Protein AF-A0A6A9SEQ9-F1 (afdb_monomer_lite)

Secondary structure (DSSP, 8-state):
--PPPSS-HHHHHHHHHHHHHT-HHHHHHS-HHHHHHHHHHHHHHHHHHHHHT--TT--SHHHHHHTTS-S--HHHHHHHHHHHHHHHHHHHHHHHHHHHHHHHHHHHHHHHHHHHHHHHHHHHHHHHHT---PPPP-

Structure (mmCIF, N/CA/C/O backbone):
data_AF-A0A6A9SEQ9-F1
#
_entry.id   AF-A0A6A9SEQ9-F1
#
loop_
_atom_site.group_PDB
_atom_site.id
_atom_site.type_symbol
_atom_site.label_atom_id
_atom_site.label_alt_id
_atom_site.label_comp_id
_atom_site.label_asym_id
_atom_site.label_entity_id
_atom_site.label_seq_id
_atom_site.pdbx_PDB_ins_code
_atom_site.Cartn_x
_atom_site.Cartn_y
_atom_site.Cartn_z
_atom_site.occupancy
_atom_site.B_iso_or_equiv
_atom_site.auth_seq_id
_atom_site.auth_comp_id
_atom_site.auth_asym_id
_atom_site.auth_atom_id
_atom_site.pdbx_PDB_model_num
ATOM 1 N N . MET A 1 1 ? -11.733 -11.162 30.845 1.00 41.44 1 MET A N 1
ATOM 2 C CA . MET A 1 1 ? -11.462 -10.232 29.732 1.00 41.44 1 MET A CA 1
ATOM 3 C C . MET A 1 1 ? -10.791 -11.056 28.651 1.00 41.44 1 MET A C 1
ATOM 5 O O . MET A 1 1 ? -9.755 -11.639 28.935 1.00 41.44 1 MET A O 1
ATOM 9 N N . THR A 1 2 ? -11.424 -11.237 27.495 1.00 47.84 2 THR A N 1
ATOM 10 C CA . THR A 1 2 ? -10.801 -11.907 26.345 1.00 47.84 2 THR A CA 1
ATOM 11 C C . THR A 1 2 ? -9.738 -10.974 25.784 1.00 47.84 2 THR A C 1
ATOM 13 O O . THR A 1 2 ? -10.066 -9.882 25.326 1.00 47.84 2 THR A O 1
ATOM 16 N N . GLN A 1 3 ? -8.473 -11.368 25.900 1.00 52.28 3 GLN A N 1
ATOM 17 C CA . GLN A 1 3 ? -7.363 -10.698 25.233 1.00 52.28 3 GLN A CA 1
ATOM 18 C C . GLN A 1 3 ? -7.618 -10.801 23.725 1.00 52.28 3 GLN A C 1
ATOM 20 O O . GLN A 1 3 ? -7.804 -11.902 23.216 1.00 52.28 3 GLN A O 1
ATOM 25 N N . THR A 1 4 ? -7.762 -9.659 23.054 1.00 64.38 4 THR A N 1
ATOM 26 C CA . THR A 1 4 ? -7.965 -9.614 21.601 1.00 64.38 4 THR A CA 1
ATOM 27 C C . THR A 1 4 ? -6.591 -9.497 20.961 1.00 64.38 4 THR A C 1
ATOM 29 O O . THR A 1 4 ? -5.824 -8.615 21.349 1.00 64.38 4 THR A O 1
ATOM 32 N N . ASP A 1 5 ? -6.269 -10.380 20.020 1.00 79.88 5 ASP A N 1
ATOM 33 C CA . ASP A 1 5 ? -5.009 -10.295 19.286 1.00 79.88 5 ASP A CA 1
ATOM 34 C C . ASP A 1 5 ? -4.987 -9.024 18.420 1.00 79.88 5 ASP A C 1
ATOM 36 O O . ASP A 1 5 ? -5.986 -8.637 17.805 1.00 79.88 5 ASP A O 1
ATOM 40 N N . LEU A 1 6 ? -3.848 -8.324 18.435 1.00 85.12 6 LEU A N 1
ATOM 41 C CA . LEU A 1 6 ? -3.608 -7.126 17.634 1.00 85.12 6 LEU A CA 1
ATOM 42 C C . LEU A 1 6 ? -2.534 -7.426 16.574 1.00 85.12 6 LEU A C 1
ATOM 44 O O . LEU A 1 6 ? -1.456 -7.891 16.944 1.00 85.12 6 LEU A O 1
ATOM 48 N N . PRO A 1 7 ? -2.753 -7.066 15.297 1.00 90.38 7 PRO A N 1
ATOM 49 C CA . PRO A 1 7 ? -3.972 -6.465 14.776 1.00 90.38 7 PRO A CA 1
ATOM 50 C C . PRO A 1 7 ? -5.120 -7.498 14.677 1.00 90.38 7 PRO A C 1
ATOM 52 O O . PRO A 1 7 ? -4.859 -8.688 14.581 1.00 90.38 7 PRO A O 1
ATOM 55 N N . PRO A 1 8 ? -6.384 -7.050 14.651 1.00 92.12 8 PRO A N 1
ATOM 56 C CA . PRO A 1 8 ? -7.532 -7.921 14.398 1.00 92.12 8 PRO A CA 1
ATOM 57 C C . PRO A 1 8 ? -7.402 -8.666 13.061 1.00 92.12 8 PRO A C 1
ATOM 59 O O . PRO A 1 8 ? -6.943 -8.066 12.083 1.00 92.12 8 PRO A O 1
ATOM 62 N N . ASP A 1 9 ? -7.927 -9.893 12.960 1.00 92.31 9 ASP A N 1
ATOM 63 C CA . ASP A 1 9 ? -7.867 -10.742 11.753 1.00 92.31 9 ASP A CA 1
ATOM 64 C C . ASP A 1 9 ? -8.250 -10.007 10.461 1.00 92.31 9 ASP A C 1
ATOM 66 O O . ASP A 1 9 ? -7.709 -10.250 9.383 1.00 92.31 9 ASP A O 1
ATOM 70 N N . ARG A 1 10 ? -9.230 -9.098 10.538 1.00 92.88 10 ARG A N 1
ATOM 71 C CA . ARG A 1 10 ? -9.685 -8.318 9.380 1.00 92.88 10 ARG A CA 1
ATOM 72 C C . ARG A 1 10 ? -8.591 -7.391 8.846 1.00 92.88 10 ARG A C 1
ATOM 74 O O . ARG A 1 10 ? -8.501 -7.190 7.636 1.00 92.88 10 ARG A O 1
ATOM 81 N N . VAL A 1 11 ? -7.798 -6.803 9.737 1.00 96.00 11 VAL A N 1
ATOM 82 C CA . VAL A 1 11 ? -6.665 -5.941 9.387 1.00 96.00 11 VAL A CA 1
ATOM 83 C C . VAL A 1 11 ? -5.504 -6.788 8.886 1.00 96.00 11 VAL A C 1
ATOM 85 O O . VAL A 1 11 ? -4.907 -6.427 7.877 1.00 96.00 11 VAL A O 1
ATOM 88 N N . GLU A 1 12 ? -5.237 -7.927 9.525 1.00 96.44 12 GLU A N 1
ATOM 89 C CA . GLU A 1 12 ? -4.189 -8.857 9.094 1.00 96.44 12 GLU A CA 1
ATOM 90 C C . GLU A 1 12 ? -4.436 -9.371 7.670 1.00 96.44 12 GLU A C 1
ATOM 92 O O . GLU A 1 12 ? -3.603 -9.167 6.790 1.00 96.44 12 GLU A O 1
ATOM 97 N N . LYS A 1 13 ? -5.648 -9.855 7.375 1.00 96.81 13 LYS A N 1
ATOM 98 C CA . LYS A 1 13 ? -6.051 -10.245 6.010 1.00 96.81 13 LYS A CA 1
ATOM 99 C C . LYS A 1 13 ? -5.908 -9.109 5.002 1.00 96.81 13 LYS A C 1
ATOM 101 O O . LYS A 1 13 ? -5.597 -9.328 3.834 1.00 96.81 13 LYS A O 1
ATOM 106 N N . LYS A 1 14 ? -6.157 -7.866 5.430 1.00 97.38 14 LYS A N 1
ATOM 107 C CA . LYS A 1 14 ? -5.977 -6.699 4.560 1.00 97.38 14 LYS A CA 1
ATOM 108 C C . LYS A 1 14 ? -4.496 -6.438 4.282 1.00 97.38 14 LYS A C 1
ATOM 110 O O . LYS A 1 14 ? -4.172 -6.026 3.171 1.00 97.38 14 LYS A O 1
ATOM 115 N N . PHE A 1 15 ? -3.617 -6.689 5.251 1.00 98.12 15 PHE A N 1
ATOM 116 C CA . PHE A 1 15 ? -2.170 -6.597 5.070 1.00 98.12 15 PHE A CA 1
ATOM 117 C C . PHE A 1 15 ? -1.657 -7.658 4.103 1.00 98.12 15 PHE A C 1
ATOM 119 O O . PHE A 1 15 ? -0.949 -7.289 3.171 1.00 98.12 15 PHE A O 1
ATOM 126 N N . GLU A 1 16 ? -2.069 -8.916 4.262 1.00 98.06 16 GLU A N 1
ATOM 127 C CA . GLU A 1 16 ? -1.720 -10.008 3.341 1.00 98.06 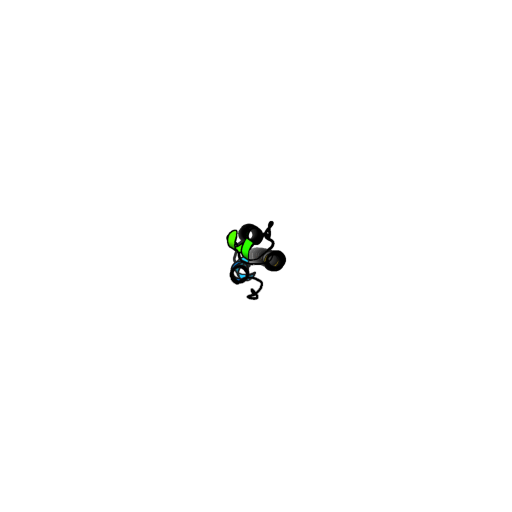16 GLU A CA 1
ATOM 128 C C . GLU A 1 16 ? -2.156 -9.676 1.907 1.00 98.06 16 GLU A C 1
ATOM 130 O O . GLU A 1 16 ? -1.363 -9.726 0.967 1.00 98.06 16 GLU A O 1
ATOM 135 N N . MET A 1 17 ? -3.401 -9.213 1.748 1.00 98.19 17 MET A N 1
ATOM 136 C CA . MET A 1 17 ? -3.934 -8.795 0.451 1.00 98.19 17 MET A CA 1
ATOM 137 C C . MET A 1 17 ? -3.115 -7.648 -0.163 1.00 98.19 17 MET A C 1
ATOM 139 O O . MET A 1 17 ? -2.895 -7.626 -1.375 1.00 98.19 17 MET A O 1
ATOM 143 N N . TRP A 1 18 ? -2.660 -6.681 0.643 1.00 98.38 18 TRP A N 1
ATOM 144 C CA . TRP A 1 18 ? -1.791 -5.603 0.167 1.00 98.38 18 TRP A CA 1
ATOM 145 C C . TRP A 1 18 ? -0.403 -6.098 -0.233 1.00 98.38 18 TRP A C 1
ATOM 147 O O . TRP A 1 18 ? 0.124 -5.628 -1.239 1.00 98.38 18 TRP A O 1
ATOM 157 N N . GLU A 1 19 ? 0.186 -7.023 0.522 1.00 98.19 19 GLU A N 1
ATOM 158 C CA . GLU A 1 19 ? 1.488 -7.612 0.196 1.00 98.19 19 GLU A CA 1
ATOM 159 C C . GLU A 1 19 ? 1.459 -8.376 -1.119 1.00 98.19 19 GLU A C 1
ATOM 161 O O . GLU A 1 19 ? 2.373 -8.219 -1.927 1.00 98.19 19 GLU A O 1
ATOM 166 N N . GLU A 1 20 ? 0.405 -9.155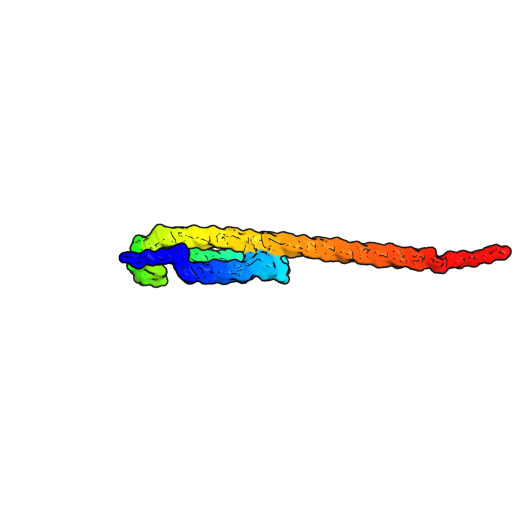 -1.350 1.00 97.88 20 GLU A N 1
ATOM 167 C CA . GLU A 1 20 ? 0.211 -9.888 -2.595 1.00 97.88 20 GLU A CA 1
ATOM 168 C C . GLU A 1 20 ? -0.058 -8.921 -3.756 1.00 97.88 20 GLU A C 1
ATOM 170 O O . GLU A 1 20 ? 0.691 -8.878 -4.735 1.00 97.88 20 GLU A O 1
ATOM 175 N N . THR A 1 21 ? -1.092 -8.083 -3.633 1.00 97.31 21 THR A N 1
ATOM 176 C CA . THR A 1 21 ? -1.560 -7.208 -4.724 1.00 97.31 21 THR A CA 1
ATOM 177 C C . THR A 1 21 ? -0.508 -6.175 -5.121 1.00 97.31 21 THR A C 1
ATOM 179 O O . THR A 1 21 ? -0.279 -5.941 -6.307 1.00 97.31 21 THR A O 1
ATOM 182 N N . TYR A 1 22 ? 0.149 -5.562 -4.134 1.00 98.19 22 TYR A N 1
ATOM 183 C CA . TYR A 1 22 ? 1.129 -4.492 -4.327 1.00 98.19 22 TYR A CA 1
ATOM 184 C C . TYR A 1 22 ? 2.567 -4.987 -4.113 1.00 98.19 22 TYR A C 1
ATOM 186 O O . TYR A 1 22 ? 3.450 -4.239 -3.672 1.00 98.19 22 TYR A O 1
ATOM 194 N N . SER A 1 23 ? 2.815 -6.259 -4.430 1.00 97.94 23 SER A N 1
ATOM 195 C CA . SER A 1 23 ? 4.166 -6.805 -4.514 1.00 97.94 23 SER A CA 1
ATOM 196 C C . SER A 1 23 ? 4.961 -6.113 -5.626 1.00 97.94 23 SER A C 1
ATOM 198 O O . SER A 1 23 ? 4.411 -5.617 -6.613 1.00 97.94 23 SER A O 1
ATOM 200 N N . VAL A 1 24 ? 6.288 -6.066 -5.478 1.00 97.12 24 VAL A N 1
ATOM 201 C CA . VAL A 1 24 ? 7.159 -5.451 -6.495 1.00 97.12 24 VAL A CA 1
ATOM 202 C C . VAL A 1 24 ? 7.006 -6.144 -7.846 1.00 97.12 24 VAL A C 1
ATOM 204 O O . VAL A 1 24 ? 7.034 -5.460 -8.866 1.00 97.12 24 VAL A O 1
ATOM 207 N N . ASP A 1 25 ? 6.851 -7.468 -7.857 1.00 95.75 25 ASP A N 1
ATOM 208 C CA . ASP A 1 25 ? 6.732 -8.240 -9.092 1.00 95.75 25 ASP A CA 1
ATOM 209 C C . ASP A 1 25 ? 5.417 -7.936 -9.813 1.00 95.75 25 ASP A C 1
ATOM 211 O O . ASP A 1 25 ? 5.466 -7.515 -10.968 1.00 95.75 25 ASP A O 1
ATOM 215 N N . ASN A 1 26 ? 4.277 -7.975 -9.114 1.00 96.62 26 ASN A N 1
ATOM 216 C CA . ASN A 1 26 ? 2.977 -7.640 -9.709 1.00 96.62 26 ASN A CA 1
ATOM 217 C C . ASN A 1 26 ? 2.936 -6.191 -10.216 1.00 96.62 26 ASN A C 1
ATOM 219 O O . ASN A 1 26 ? 2.449 -5.909 -11.311 1.00 96.62 26 ASN A O 1
ATOM 223 N N . LEU A 1 27 ? 3.498 -5.251 -9.450 1.00 97.19 27 LEU A N 1
ATOM 224 C CA . LEU A 1 27 ? 3.577 -3.851 -9.867 1.00 97.19 27 LEU A CA 1
ATOM 225 C C . LEU A 1 27 ? 4.510 -3.657 -11.071 1.00 97.19 27 LEU A C 1
ATOM 227 O O . LEU A 1 27 ? 4.234 -2.824 -11.934 1.00 97.19 27 LEU A O 1
ATOM 231 N N . ALA A 1 28 ? 5.616 -4.401 -11.160 1.00 92.62 28 ALA A N 1
ATOM 232 C CA . ALA A 1 28 ? 6.576 -4.270 -12.255 1.00 92.62 28 ALA A CA 1
ATOM 233 C C . ALA A 1 28 ? 6.032 -4.772 -13.603 1.00 92.62 28 ALA A C 1
ATOM 235 O O . ALA A 1 28 ? 6.529 -4.356 -14.650 1.00 92.62 28 ALA A O 1
ATOM 236 N N . GLU A 1 29 ? 4.991 -5.601 -13.617 1.00 93.56 29 GLU A N 1
ATOM 237 C CA . GLU A 1 29 ? 4.312 -5.991 -14.858 1.00 93.56 29 GLU A CA 1
ATOM 238 C C . GLU A 1 29 ? 3.550 -4.814 -15.497 1.00 93.56 29 GLU A C 1
ATOM 240 O O . GLU A 1 29 ? 3.401 -4.732 -16.722 1.00 93.56 29 GLU A O 1
ATOM 245 N N . MET A 1 30 ? 3.151 -3.829 -14.688 1.00 94.06 30 MET A N 1
ATOM 246 C CA . MET A 1 30 ? 2.356 -2.676 -15.109 1.00 94.06 30 MET A CA 1
ATOM 247 C C . MET A 1 30 ? 3.197 -1.568 -15.770 1.00 94.06 30 MET A C 1
ATOM 249 O O . MET A 1 30 ? 4.428 -1.517 -15.687 1.00 94.06 30 MET A O 1
ATOM 253 N N . THR A 1 31 ? 2.556 -0.647 -16.493 1.00 93.56 31 THR A N 1
ATOM 254 C CA . THR A 1 31 ? 3.204 0.600 -16.946 1.00 93.56 31 THR A CA 1
ATOM 255 C C . THR A 1 31 ? 3.430 1.545 -15.761 1.00 93.56 31 THR A C 1
ATOM 257 O O . THR A 1 31 ? 2.771 1.414 -14.736 1.00 93.56 31 THR A O 1
ATOM 260 N N . VAL A 1 32 ? 4.340 2.519 -15.887 1.00 93.44 32 VAL A N 1
ATOM 261 C CA . VAL A 1 32 ? 4.608 3.490 -14.804 1.00 93.44 32 VAL A CA 1
ATOM 262 C C . VAL A 1 32 ? 3.334 4.241 -14.395 1.00 93.44 32 VAL A C 1
ATOM 264 O O . VAL A 1 32 ? 3.038 4.313 -13.207 1.00 93.44 32 VAL A O 1
ATOM 267 N N . ASP A 1 33 ? 2.542 4.695 -15.366 1.00 94.00 33 ASP A N 1
ATOM 268 C CA . ASP A 1 33 ? 1.284 5.417 -15.128 1.00 94.00 33 ASP A CA 1
ATOM 269 C C . ASP A 1 33 ? 0.241 4.542 -14.398 1.00 94.00 33 ASP A C 1
ATOM 271 O O . ASP A 1 33 ? -0.493 5.009 -13.522 1.00 94.00 33 ASP A O 1
ATOM 275 N N . ASN A 1 34 ? 0.205 3.239 -14.705 1.00 96.62 34 ASN A N 1
ATOM 276 C CA . ASN A 1 34 ? -0.654 2.289 -13.998 1.00 96.62 34 ASN A CA 1
ATOM 277 C C . ASN A 1 34 ? -0.165 2.049 -12.563 1.00 96.62 34 ASN A C 1
ATOM 279 O O . ASN A 1 34 ? -0.991 1.947 -11.659 1.00 96.62 34 ASN A O 1
ATOM 283 N N . ILE A 1 35 ? 1.155 2.017 -12.330 1.00 97.06 35 ILE A N 1
ATOM 284 C CA . ILE A 1 35 ? 1.727 1.924 -10.977 1.00 97.06 35 ILE A CA 1
ATOM 285 C C . ILE A 1 35 ? 1.345 3.163 -10.153 1.00 97.06 35 ILE A C 1
ATOM 287 O O . ILE A 1 35 ? 0.974 3.028 -8.992 1.00 97.06 35 ILE A O 1
ATOM 291 N N . GLU A 1 36 ? 1.395 4.362 -10.739 1.00 96.38 36 GLU A N 1
ATOM 292 C CA . GLU A 1 36 ? 0.957 5.605 -10.080 1.00 96.38 36 GLU A CA 1
ATOM 293 C C . GLU A 1 36 ? -0.535 5.585 -9.739 1.00 96.38 36 GLU A C 1
ATOM 295 O O . GLU A 1 36 ? -0.937 5.945 -8.631 1.00 96.38 36 GLU A O 1
ATOM 300 N N . SER A 1 37 ? -1.363 5.103 -10.664 1.00 97.69 37 SER A N 1
ATOM 301 C CA . SER A 1 37 ? -2.800 4.953 -10.429 1.00 97.69 37 SER A CA 1
ATOM 302 C C . SER A 1 37 ? -3.092 3.947 -9.308 1.00 97.69 37 SER A C 1
ATOM 304 O O . SER A 1 37 ? -3.914 4.220 -8.430 1.00 97.69 37 SER A O 1
ATOM 306 N N . ALA A 1 38 ? -2.389 2.811 -9.296 1.00 97.81 38 ALA A N 1
ATOM 307 C CA . ALA A 1 38 ? -2.495 1.800 -8.247 1.00 97.81 38 ALA A CA 1
ATOM 308 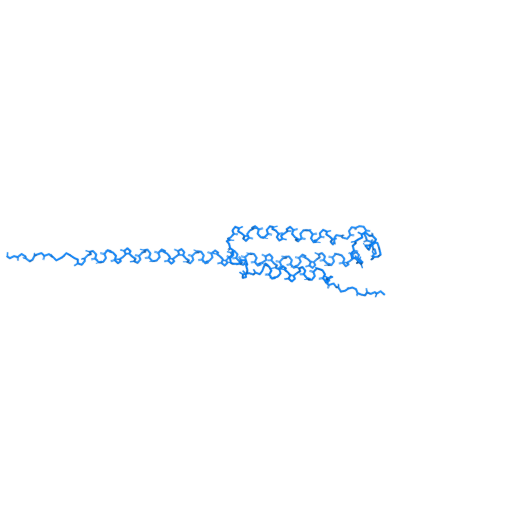C C . ALA A 1 38 ? -2.020 2.329 -6.881 1.00 97.81 38 ALA A C 1
ATOM 310 O O . ALA A 1 38 ? -2.645 2.042 -5.862 1.00 97.81 38 ALA A O 1
ATOM 311 N N . GLU A 1 39 ? -0.975 3.159 -6.852 1.00 98.12 39 GLU A N 1
ATOM 312 C CA . GLU A 1 39 ? -0.484 3.809 -5.631 1.00 98.12 39 GLU A CA 1
ATOM 313 C C . GLU A 1 39 ? -1.548 4.733 -5.026 1.00 98.12 39 GLU A C 1
ATOM 315 O O . GLU A 1 39 ? -1.816 4.687 -3.825 1.00 98.12 39 GLU A O 1
ATOM 320 N N . LEU A 1 40 ? -2.235 5.525 -5.853 1.00 98.00 40 LEU A N 1
ATOM 321 C CA . LEU A 1 40 ? -3.335 6.377 -5.391 1.00 98.00 40 LEU A CA 1
ATOM 322 C C . LEU A 1 40 ? -4.517 5.562 -4.851 1.00 98.00 40 LEU A C 1
ATOM 324 O O . LEU A 1 40 ? -5.126 5.944 -3.845 1.00 98.00 40 LEU A O 1
ATOM 328 N N . GLN A 1 41 ? -4.853 4.442 -5.495 1.00 98.00 41 GLN A N 1
ATOM 329 C CA . GLN A 1 41 ? -5.884 3.526 -4.997 1.00 98.00 41 GLN A CA 1
ATOM 330 C C . GLN A 1 41 ? -5.490 2.958 -3.633 1.00 98.00 41 GLN A C 1
ATOM 332 O O . GLN A 1 41 ? -6.267 3.065 -2.682 1.00 98.00 41 GLN A O 1
ATOM 337 N N . PHE A 1 42 ? -4.258 2.470 -3.509 1.00 98.50 42 PHE A N 1
ATOM 338 C CA . PHE A 1 42 ? -3.710 1.960 -2.261 1.00 98.50 42 PHE A CA 1
ATOM 339 C C . PHE A 1 42 ? -3.773 2.997 -1.129 1.00 98.50 42 PHE A C 1
ATOM 341 O O . PHE A 1 42 ? -4.304 2.720 -0.052 1.00 98.50 42 PHE A O 1
ATOM 348 N N . LEU A 1 43 ? -3.327 4.233 -1.374 1.00 98.31 43 LEU A N 1
ATOM 349 C CA . LEU A 1 43 ? -3.376 5.309 -0.377 1.00 98.31 43 LEU A CA 1
ATOM 350 C C . LEU A 1 43 ? -4.810 5.627 0.077 1.00 98.31 43 LEU A C 1
ATOM 352 O O . LEU A 1 43 ? -5.049 5.939 1.251 1.00 98.31 43 LEU A O 1
ATOM 356 N N . ASN A 1 44 ? -5.785 5.523 -0.829 1.00 98.25 44 ASN A N 1
ATOM 357 C CA . ASN A 1 44 ? -7.196 5.666 -0.481 1.00 98.25 44 ASN A CA 1
ATOM 358 C C . ASN A 1 44 ? -7.696 4.502 0.384 1.00 98.25 44 ASN A C 1
ATOM 360 O O . ASN A 1 44 ? -8.439 4.745 1.340 1.00 98.25 44 ASN A O 1
ATOM 364 N N . GLU A 1 45 ? -7.277 3.266 0.107 1.00 98.00 45 GLU A N 1
ATOM 365 C CA . GLU A 1 45 ? -7.588 2.111 0.956 1.00 98.00 45 GLU A CA 1
ATOM 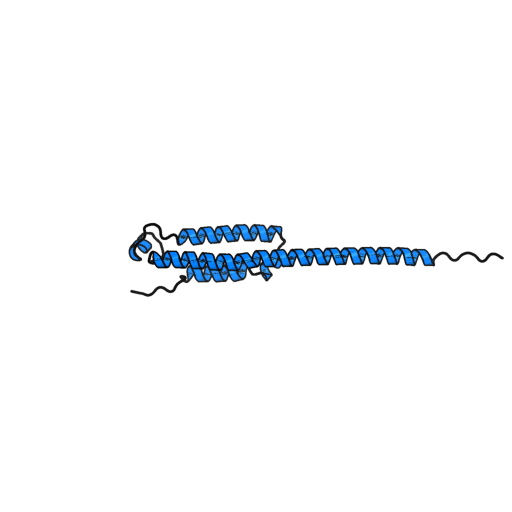366 C C . GLU A 1 45 ? -7.009 2.263 2.362 1.00 98.00 45 GLU A C 1
ATOM 368 O O . GLU A 1 45 ? -7.736 2.091 3.342 1.00 98.00 45 GLU A O 1
ATOM 373 N N . VAL A 1 46 ? -5.741 2.671 2.474 1.00 98.25 46 VAL A N 1
ATOM 374 C CA . VAL A 1 46 ? -5.089 2.957 3.760 1.00 98.25 46 VAL A CA 1
ATOM 375 C C . VAL A 1 46 ? -5.877 4.016 4.530 1.00 98.25 46 VAL A C 1
ATOM 377 O O . VAL A 1 46 ? -6.171 3.847 5.717 1.00 98.25 46 VAL A O 1
ATOM 380 N N . ARG A 1 47 ? -6.276 5.110 3.867 1.00 97.94 47 ARG A N 1
ATOM 381 C CA . ARG A 1 47 ? -7.060 6.183 4.498 1.00 97.94 47 ARG A CA 1
ATOM 382 C C . ARG A 1 47 ? -8.419 5.685 4.992 1.00 97.94 47 ARG A C 1
ATOM 384 O O . ARG A 1 47 ? -8.825 6.051 6.101 1.00 97.94 47 ARG A O 1
ATOM 391 N N . ARG A 1 48 ? -9.117 4.869 4.195 1.00 97.38 48 ARG A N 1
ATOM 392 C CA . ARG A 1 48 ? -10.397 4.256 4.581 1.00 97.38 48 ARG A CA 1
ATOM 393 C C . ARG A 1 48 ? -10.216 3.357 5.799 1.00 97.38 48 ARG A C 1
ATOM 395 O O . ARG A 1 48 ? -10.856 3.611 6.817 1.00 97.38 48 ARG A O 1
ATOM 402 N N . LEU A 1 49 ? -9.256 2.433 5.755 1.00 96.94 49 LEU A N 1
ATOM 403 C CA . LEU A 1 49 ? -8.992 1.508 6.855 1.00 96.94 49 LEU A CA 1
ATOM 404 C C . LEU A 1 49 ? -8.624 2.256 8.143 1.00 96.94 49 LEU A C 1
ATOM 406 O O . LEU A 1 49 ? -9.233 2.036 9.186 1.00 96.94 49 LEU A O 1
ATOM 410 N N . LYS A 1 50 ? -7.717 3.242 8.081 1.00 96.12 50 LYS A N 1
ATOM 411 C CA . LYS A 1 50 ? -7.403 4.071 9.259 1.00 96.12 50 LYS A CA 1
ATOM 412 C C . LYS A 1 50 ? -8.657 4.757 9.796 1.00 96.12 50 LYS A C 1
ATOM 414 O O . LYS A 1 50 ? -8.815 4.846 11.010 1.00 96.12 50 LYS A O 1
ATOM 419 N N . THR A 1 51 ? -9.542 5.257 8.935 1.00 94.50 51 THR A N 1
ATOM 420 C CA . THR A 1 51 ? -10.781 5.936 9.354 1.00 94.50 51 THR A CA 1
ATOM 421 C C . THR A 1 51 ? -11.715 5.010 10.131 1.00 94.50 51 THR A C 1
ATOM 423 O O . THR A 1 51 ? -12.235 5.431 11.168 1.00 94.50 51 THR A O 1
ATOM 426 N N . GLU A 1 52 ? -11.859 3.755 9.705 1.00 92.88 52 GLU A N 1
ATOM 427 C CA . GLU A 1 52 ? -12.640 2.734 10.419 1.00 92.88 52 GLU A CA 1
ATOM 428 C C . GLU A 1 52 ? -12.125 2.551 11.858 1.00 92.88 52 GLU A C 1
ATOM 430 O O . GLU A 1 52 ? -12.884 2.697 12.825 1.00 92.88 52 GLU A O 1
ATOM 435 N N . TYR A 1 53 ? -10.804 2.419 12.013 1.00 93.62 53 TYR A N 1
ATOM 436 C CA . TYR A 1 53 ? -10.130 2.270 13.309 1.00 93.62 53 TYR A CA 1
ATOM 437 C C . TYR A 1 53 ? -9.883 3.592 14.049 1.00 93.62 53 TYR A C 1
ATOM 439 O O . TYR A 1 53 ? -9.054 3.668 14.953 1.00 93.62 53 TYR A O 1
ATOM 447 N N . ARG A 1 54 ? -10.581 4.684 13.706 1.00 91.50 54 ARG A N 1
ATOM 448 C CA . ARG A 1 54 ? -10.501 5.930 14.488 1.00 91.50 54 ARG A CA 1
ATOM 449 C C . ARG A 1 54 ? -11.113 5.719 15.885 1.00 91.50 54 ARG A C 1
ATOM 451 O O . ARG A 1 54 ? -12.313 5.452 15.950 1.00 91.50 54 ARG A O 1
ATOM 458 N N . PRO A 1 55 ? -10.366 5.930 16.986 1.00 85.12 55 PRO A N 1
ATOM 459 C CA . PRO A 1 55 ? -10.882 5.686 18.338 1.00 85.12 55 PRO A CA 1
ATOM 460 C C . PRO A 1 55 ? -12.081 6.576 18.704 1.00 85.12 55 PRO A C 1
ATOM 462 O O . PRO A 1 55 ? -12.980 6.157 19.420 1.00 85.12 55 PRO A O 1
ATOM 465 N N . GLY A 1 56 ? -12.135 7.816 18.202 1.00 84.19 56 GLY A N 1
ATOM 466 C CA . GLY A 1 56 ? -13.209 8.752 18.554 1.00 84.19 56 GLY A CA 1
ATOM 467 C C . GLY A 1 56 ? -13.263 9.033 20.063 1.00 84.19 56 GLY A C 1
ATOM 468 O O . GLY A 1 56 ? -12.218 9.137 20.708 1.00 84.19 56 GLY A O 1
ATOM 469 N N . ARG A 1 57 ? -14.481 9.163 20.609 1.00 82.81 57 ARG A N 1
ATOM 470 C CA . ARG A 1 57 ? -14.754 9.298 22.056 1.00 82.81 57 ARG A CA 1
ATOM 471 C C . ARG A 1 57 ? -14.986 7.946 22.755 1.00 82.81 57 ARG A C 1
ATOM 473 O O . ARG A 1 57 ? -15.474 7.926 23.876 1.00 82.81 57 ARG A O 1
ATOM 480 N N . LEU A 1 58 ? -14.682 6.831 22.092 1.00 79.81 58 LEU A N 1
ATOM 481 C CA . LEU A 1 58 ? -14.889 5.492 22.640 1.00 79.81 58 LEU A CA 1
ATOM 482 C C . LEU A 1 58 ? -13.829 5.227 23.711 1.00 79.81 58 LEU A C 1
ATOM 484 O O . LEU A 1 58 ? -12.631 5.313 23.428 1.00 79.81 58 LEU A O 1
ATOM 488 N N . VAL A 1 59 ? -14.277 4.953 24.936 1.00 77.62 59 VAL A N 1
ATOM 489 C CA . VAL A 1 59 ? -13.386 4.743 26.088 1.00 77.62 59 VAL A CA 1
ATOM 490 C C . VAL A 1 59 ? -13.261 3.257 26.429 1.00 77.62 59 VAL A C 1
ATOM 492 O O . VAL A 1 59 ? -12.183 2.825 26.830 1.00 77.62 59 VAL A O 1
ATOM 495 N N . THR A 1 60 ? -14.321 2.468 26.212 1.00 88.69 60 THR A N 1
ATOM 496 C CA . THR A 1 60 ? -14.355 1.034 26.539 1.00 88.69 60 THR A CA 1
ATOM 497 C C . THR A 1 60 ? -14.738 0.157 25.335 1.00 88.69 60 THR A C 1
ATOM 499 O O . THR A 1 60 ? -15.415 0.639 24.415 1.00 88.69 60 THR A O 1
ATOM 502 N N . PRO A 1 61 ? -14.352 -1.133 25.348 1.00 89.88 61 PRO A N 1
ATOM 503 C CA . PRO A 1 61 ? -14.773 -2.130 24.360 1.00 89.88 61 PRO A CA 1
ATOM 504 C C . PRO A 1 61 ? -16.290 -2.203 24.133 1.00 89.88 61 PRO A C 1
ATOM 506 O O . PRO A 1 61 ? -16.753 -2.319 22.998 1.00 89.88 61 PRO A O 1
ATOM 509 N N . GLU A 1 62 ? -17.088 -2.098 25.196 1.00 91.44 62 GLU A N 1
ATOM 510 C CA . GLU A 1 62 ? -18.550 -2.177 25.130 1.00 91.44 62 GLU A CA 1
ATOM 511 C C . GLU A 1 62 ? -19.131 -0.995 24.355 1.00 91.44 62 GLU A C 1
ATOM 513 O O . GLU A 1 62 ? -19.999 -1.182 23.502 1.00 91.44 62 GLU A O 1
ATOM 518 N N . MET A 1 63 ? -18.613 0.218 24.591 1.00 88.81 63 MET A N 1
ATOM 519 C CA . MET A 1 63 ? -19.004 1.396 23.815 1.00 88.81 63 MET A CA 1
ATOM 520 C C . MET A 1 63 ? -18.643 1.219 22.340 1.00 88.81 63 MET A C 1
ATOM 522 O O . MET A 1 63 ? -19.457 1.517 21.469 1.00 88.81 63 MET A O 1
ATOM 526 N N . ALA A 1 64 ? -17.446 0.707 22.039 1.00 89.69 64 ALA A N 1
ATOM 527 C CA . ALA A 1 64 ? -17.036 0.458 20.661 1.00 89.69 64 ALA A CA 1
ATOM 528 C C . ALA A 1 64 ? -17.989 -0.519 19.953 1.00 89.69 64 ALA A C 1
ATOM 530 O O . ALA A 1 64 ? -18.459 -0.219 18.853 1.00 89.69 64 ALA A O 1
ATOM 531 N N . LYS A 1 65 ? -18.374 -1.602 20.638 1.00 90.12 65 LYS A N 1
ATOM 532 C CA . LYS A 1 65 ? -19.360 -2.572 20.147 1.00 90.12 65 LYS A CA 1
ATOM 533 C C . LYS A 1 65 ? -20.733 -1.943 19.894 1.00 90.12 65 LYS A C 1
ATOM 535 O O . LYS A 1 65 ? -21.320 -2.190 18.844 1.00 90.12 65 LYS A O 1
ATOM 540 N N . ILE A 1 66 ? -21.233 -1.107 20.811 1.00 90.44 66 ILE A N 1
ATOM 541 C CA . ILE A 1 66 ? -22.508 -0.375 20.645 1.00 90.44 66 ILE A CA 1
ATOM 542 C C . ILE A 1 66 ? -22.478 0.509 19.391 1.00 90.44 66 ILE A C 1
ATOM 544 O O . ILE A 1 66 ? -23.472 0.622 18.680 1.00 90.44 66 ILE A O 1
ATOM 548 N N . HIS A 1 67 ? -21.323 1.098 19.086 1.00 86.25 67 HIS A N 1
ATOM 549 C CA . HIS A 1 67 ? -21.117 1.924 17.898 1.00 86.25 67 HIS A CA 1
ATOM 550 C C . HIS A 1 67 ? -20.757 1.125 16.631 1.00 86.25 67 HIS A C 1
ATOM 552 O O . HIS A 1 67 ? -20.309 1.715 15.647 1.00 86.25 67 HIS A O 1
ATOM 558 N N . GLY A 1 68 ? -20.947 -0.199 16.638 1.00 87.56 68 GLY A N 1
ATOM 559 C CA . GLY A 1 68 ? -20.704 -1.065 15.482 1.00 87.56 68 GLY A CA 1
ATOM 560 C C . GLY A 1 68 ? -19.227 -1.235 15.127 1.00 87.56 68 GLY A C 1
ATOM 561 O O . GLY A 1 68 ? -18.907 -1.597 13.997 1.00 87.56 68 GLY A O 1
ATOM 562 N N . LYS A 1 69 ? -18.321 -0.945 16.065 1.00 88.81 69 LYS A N 1
ATOM 563 C CA . LYS A 1 69 ? -16.885 -1.176 15.907 1.00 88.81 69 LYS A CA 1
ATOM 564 C C . LYS A 1 69 ? -16.456 -2.439 16.636 1.00 88.81 69 LYS A C 1
ATOM 566 O O . LYS A 1 69 ? -17.169 -2.968 17.485 1.00 88.81 69 LYS A O 1
ATOM 571 N N . GLU A 1 70 ? -15.249 -2.887 16.322 1.00 89.88 70 GLU A N 1
ATOM 572 C CA . GLU A 1 70 ? -14.599 -3.937 17.093 1.00 89.88 70 GLU A CA 1
ATOM 573 C C . GLU A 1 70 ? -14.456 -3.514 18.565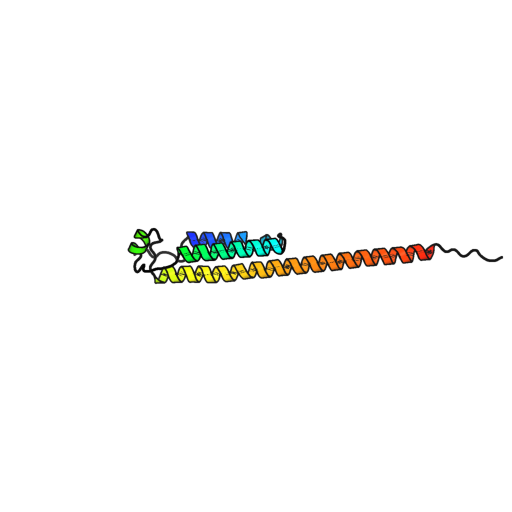 1.00 89.88 70 GLU A C 1
ATOM 575 O O . GLU A 1 70 ? -14.194 -2.334 18.832 1.00 89.88 70 GLU A O 1
ATOM 580 N N . PRO A 1 71 ? -14.657 -4.444 19.517 1.00 91.75 71 PRO A N 1
ATOM 581 C CA . PRO A 1 71 ? -14.646 -4.169 20.949 1.00 91.75 71 PRO A CA 1
ATOM 582 C C . PRO A 1 71 ? -13.210 -3.974 21.458 1.00 91.75 71 PRO A C 1
ATOM 584 O O . PRO A 1 71 ? -12.701 -4.760 22.248 1.00 91.75 71 PRO A O 1
ATOM 587 N N . LEU A 1 72 ? -12.564 -2.913 20.987 1.00 90.62 72 LEU A N 1
ATOM 588 C CA . LEU A 1 72 ? -11.210 -2.523 21.347 1.00 90.62 72 LEU A CA 1
ATOM 589 C C . LEU A 1 72 ? -11.246 -1.329 22.303 1.00 90.62 72 LEU A C 1
ATOM 591 O O . LEU A 1 72 ? -12.116 -0.453 22.236 1.00 90.62 72 LEU A O 1
ATOM 595 N N . THR A 1 73 ? -10.261 -1.265 23.184 1.00 91.81 73 THR A N 1
ATOM 596 C CA . THR A 1 73 ? -9.960 -0.085 23.988 1.00 91.81 73 THR A CA 1
ATOM 597 C C . THR A 1 73 ? -9.417 1.044 23.113 1.00 91.81 73 THR A C 1
ATOM 599 O O . THR A 1 73 ? -8.952 0.861 21.984 1.00 91.81 73 THR A O 1
ATOM 602 N N . GLN A 1 74 ? -9.413 2.260 23.659 1.00 91.25 74 GLN A N 1
ATOM 603 C CA . GLN A 1 74 ? -8.863 3.415 22.954 1.00 91.25 74 GLN A CA 1
ATOM 604 C C . GLN A 1 74 ? -7.373 3.246 22.602 1.00 91.25 74 GLN A C 1
ATOM 606 O O . GLN A 1 74 ? -6.931 3.736 21.561 1.00 91.25 74 GLN A O 1
ATOM 611 N N . ALA A 1 75 ? -6.602 2.582 23.470 1.00 91.69 75 ALA A N 1
ATOM 612 C CA . ALA A 1 75 ? -5.188 2.300 23.243 1.00 91.69 75 ALA A CA 1
ATOM 613 C C . ALA A 1 75 ? -5.004 1.301 22.094 1.00 91.69 75 ALA A C 1
ATOM 615 O O . ALA A 1 75 ? -4.228 1.568 21.180 1.00 91.69 75 ALA A O 1
ATOM 616 N N . GLU A 1 76 ? -5.792 0.229 22.075 1.00 93.38 76 GLU A N 1
ATOM 617 C CA . GLU A 1 76 ? -5.769 -0.782 21.014 1.00 93.38 76 GLU A CA 1
ATOM 618 C C . GLU A 1 76 ? -6.161 -0.188 19.653 1.00 93.38 76 GLU A C 1
ATOM 620 O O . GLU A 1 76 ? -5.470 -0.411 18.665 1.00 93.38 76 GLU A O 1
ATOM 625 N N . PHE A 1 77 ? -7.176 0.684 19.583 1.00 94.06 77 PHE A N 1
ATOM 626 C CA . PHE A 1 77 ? -7.491 1.411 18.342 1.00 94.06 77 PHE A CA 1
ATOM 627 C C . PHE A 1 77 ? -6.321 2.260 17.827 1.00 94.06 77 PHE A C 1
ATOM 629 O O . PHE A 1 77 ? -6.104 2.363 16.616 1.00 94.06 77 PHE A O 1
ATOM 636 N N . ARG A 1 78 ? -5.581 2.920 18.729 1.00 93.50 78 ARG A N 1
ATOM 637 C CA . ARG A 1 78 ? -4.390 3.691 18.340 1.00 93.50 78 ARG A CA 1
ATOM 638 C C . ARG A 1 78 ? -3.296 2.767 17.830 1.00 93.50 78 ARG A C 1
ATOM 640 O O . ARG A 1 78 ? -2.674 3.104 16.826 1.00 93.50 78 ARG A O 1
ATOM 647 N N . GLU A 1 79 ? -3.115 1.624 18.478 1.00 95.44 79 GLU A N 1
ATOM 648 C CA . GLU A 1 79 ? -2.114 0.641 18.087 1.00 95.44 79 GLU A CA 1
ATOM 649 C C . GLU A 1 79 ? -2.418 0.038 16.716 1.00 95.44 79 GLU A C 1
ATOM 651 O O . GLU A 1 79 ? -1.573 0.084 15.828 1.00 95.44 79 GLU A O 1
ATOM 656 N N . VAL A 1 80 ? -3.661 -0.373 16.458 1.00 95.88 80 VAL A N 1
ATOM 657 C CA . VAL A 1 80 ? -4.076 -0.843 15.126 1.00 95.88 80 VAL A CA 1
ATOM 658 C C . VAL A 1 80 ? -3.834 0.230 14.061 1.00 95.88 80 VAL A C 1
ATOM 660 O O . VAL A 1 80 ? -3.295 -0.053 12.993 1.00 95.88 80 VAL A O 1
ATOM 663 N N . ARG A 1 81 ? -4.152 1.503 14.341 1.00 96.62 81 ARG A N 1
ATOM 664 C CA . ARG A 1 81 ? -3.862 2.608 13.404 1.00 96.62 81 ARG A CA 1
ATOM 665 C C . ARG A 1 81 ? -2.371 2.818 13.155 1.00 96.62 81 ARG A C 1
ATOM 667 O O . ARG A 1 81 ? -2.028 3.279 12.061 1.00 96.62 81 ARG A O 1
ATOM 674 N N . ARG A 1 82 ? -1.528 2.569 14.160 1.00 97.62 82 ARG A N 1
ATOM 675 C CA . ARG A 1 82 ? -0.067 2.626 14.052 1.00 97.62 82 ARG A CA 1
ATOM 676 C C . ARG A 1 82 ? 0.416 1.503 13.140 1.00 97.62 82 ARG A C 1
ATOM 678 O O . ARG A 1 82 ? 1.033 1.806 12.129 1.00 97.62 82 ARG A O 1
ATOM 685 N N . LEU A 1 83 ? -0.007 0.264 13.399 1.00 98.06 83 LEU A N 1
ATOM 686 C CA . LEU A 1 83 ? 0.303 -0.910 12.576 1.00 98.06 83 LEU A CA 1
ATOM 687 C C . LEU A 1 83 ? -0.124 -0.730 11.109 1.00 98.06 83 LEU A C 1
ATOM 689 O O . LEU A 1 83 ? 0.643 -1.039 10.202 1.00 98.06 83 LEU A O 1
ATOM 693 N N . ILE A 1 84 ? -1.307 -0.151 10.852 1.00 98.19 84 ILE A N 1
ATOM 694 C CA . ILE A 1 84 ? -1.745 0.189 9.484 1.00 98.19 84 ILE A CA 1
ATOM 695 C C . ILE A 1 84 ? -0.802 1.209 8.831 1.00 98.19 84 ILE A C 1
ATOM 697 O O . ILE A 1 84 ? -0.557 1.138 7.629 1.00 98.19 84 ILE A O 1
ATOM 701 N N . GLY A 1 85 ? -0.299 2.179 9.601 1.00 98.06 85 GLY A N 1
ATOM 702 C CA . GLY A 1 85 ? 0.697 3.144 9.131 1.00 98.06 85 GLY A CA 1
ATOM 703 C C . GLY A 1 85 ? 2.005 2.462 8.746 1.00 98.06 85 GLY A C 1
ATOM 704 O O . GLY A 1 85 ? 2.427 2.583 7.601 1.00 98.06 85 GLY A O 1
ATOM 705 N N . ASP A 1 86 ? 2.569 1.677 9.660 1.00 98.31 86 ASP A N 1
ATOM 706 C CA . ASP A 1 86 ? 3.828 0.963 9.438 1.00 98.31 86 ASP A CA 1
ATOM 707 C C . ASP A 1 86 ? 3.742 0.048 8.211 1.00 98.31 86 ASP A C 1
ATOM 709 O O . ASP A 1 86 ? 4.633 0.046 7.358 1.00 98.31 86 ASP A O 1
ATOM 713 N N . LYS A 1 87 ? 2.639 -0.702 8.076 1.00 98.31 87 LYS A N 1
ATOM 714 C CA . LYS A 1 87 ? 2.425 -1.561 6.909 1.00 98.31 87 LYS A CA 1
ATOM 715 C C . LYS A 1 87 ? 2.286 -0.752 5.627 1.00 98.31 87 LYS A C 1
ATOM 717 O O . LYS A 1 87 ? 2.843 -1.128 4.599 1.00 98.31 87 LYS A O 1
ATOM 722 N N . SER A 1 88 ? 1.570 0.369 5.688 1.00 98.31 88 SER A N 1
ATOM 723 C CA . SER A 1 88 ? 1.432 1.278 4.554 1.00 98.31 88 SER A CA 1
ATOM 724 C C . SER A 1 88 ? 2.787 1.755 4.042 1.00 98.31 88 SER A C 1
ATOM 726 O O . SER A 1 88 ? 3.025 1.740 2.835 1.00 98.31 88 SER A O 1
ATOM 728 N N . ASP A 1 89 ? 3.679 2.139 4.951 1.00 98.31 89 ASP A N 1
ATOM 729 C CA . ASP A 1 89 ? 5.001 2.646 4.595 1.00 98.31 89 ASP A CA 1
ATOM 730 C C . ASP A 1 89 ? 5.861 1.548 3.949 1.00 98.31 89 ASP A C 1
ATOM 732 O O . ASP A 1 89 ? 6.515 1.793 2.934 1.00 98.31 89 ASP A O 1
ATOM 736 N N . GLN A 1 90 ? 5.781 0.309 4.453 1.00 97.88 90 GLN A N 1
ATOM 737 C CA . GLN A 1 90 ? 6.434 -0.849 3.827 1.00 97.88 90 GLN A CA 1
ATOM 738 C C . GLN A 1 90 ? 5.949 -1.075 2.388 1.00 97.88 90 GLN A C 1
ATOM 740 O O . GLN A 1 90 ? 6.760 -1.247 1.478 1.00 97.88 90 GLN A O 1
ATOM 745 N N . ILE A 1 91 ? 4.634 -1.040 2.160 1.00 98.25 91 ILE A N 1
ATOM 746 C CA . ILE A 1 91 ? 4.052 -1.258 0.830 1.00 98.25 91 ILE A CA 1
ATOM 747 C C . ILE A 1 91 ? 4.377 -0.097 -0.125 1.00 98.25 91 ILE A C 1
ATOM 749 O O . ILE A 1 91 ? 4.688 -0.337 -1.290 1.00 98.25 91 ILE A O 1
ATOM 753 N N . GLN A 1 92 ? 4.414 1.156 0.345 1.00 98.00 92 GLN A N 1
ATOM 754 C CA . GLN A 1 92 ? 4.838 2.306 -0.476 1.00 98.00 92 GLN A CA 1
ATOM 755 C C . GLN A 1 92 ? 6.258 2.142 -1.040 1.00 98.00 92 GLN A C 1
ATOM 757 O O . GLN A 1 92 ? 6.538 2.535 -2.180 1.00 98.00 92 GLN A O 1
ATOM 762 N N . MET A 1 93 ? 7.160 1.490 -0.296 1.00 98.19 93 MET A N 1
ATOM 763 C CA . MET A 1 93 ? 8.494 1.178 -0.815 1.00 98.19 93 MET A CA 1
ATOM 764 C C . MET A 1 93 ? 8.439 0.260 -2.045 1.00 98.19 93 MET A C 1
ATOM 766 O O . MET A 1 93 ? 9.288 0.389 -2.933 1.00 98.19 93 MET A O 1
ATOM 770 N N . ASN A 1 94 ? 7.447 -0.631 -2.146 1.00 98.19 94 ASN A N 1
ATOM 771 C CA . ASN A 1 94 ? 7.293 -1.516 -3.302 1.00 98.19 94 ASN A CA 1
ATOM 772 C C . ASN A 1 94 ? 6.936 -0.738 -4.570 1.00 98.19 94 ASN A C 1
ATOM 774 O O . ASN A 1 94 ? 7.540 -0.991 -5.612 1.00 98.19 94 ASN A O 1
ATOM 778 N N . PHE A 1 95 ? 6.055 0.264 -4.480 1.00 98.06 95 PHE A N 1
ATOM 779 C CA . PHE A 1 95 ? 5.739 1.154 -5.603 1.00 98.06 95 PHE A CA 1
ATOM 780 C C . PHE A 1 95 ? 6.987 1.869 -6.125 1.00 98.06 95 PHE A C 1
ATOM 782 O O . PHE A 1 95 ? 7.263 1.858 -7.328 1.00 98.06 95 PHE A O 1
ATOM 789 N N . THR A 1 96 ? 7.801 2.419 -5.220 1.00 96.75 96 THR A N 1
ATOM 790 C CA . THR A 1 96 ? 9.066 3.076 -5.588 1.00 96.75 96 THR A CA 1
ATOM 791 C C . THR A 1 96 ? 10.022 2.100 -6.284 1.00 96.75 96 THR A C 1
ATOM 793 O O . THR A 1 96 ? 10.582 2.410 -7.342 1.00 96.75 96 THR A O 1
ATOM 796 N N . ARG A 1 97 ? 10.181 0.888 -5.733 1.00 96.75 97 ARG A N 1
ATOM 797 C CA . ARG A 1 97 ? 11.027 -0.169 -6.313 1.00 96.75 97 ARG A CA 1
ATOM 798 C C . ARG A 1 97 ? 10.536 -0.605 -7.696 1.00 96.75 97 ARG A C 1
ATOM 800 O O . ARG A 1 97 ? 11.353 -0.707 -8.614 1.00 96.75 97 ARG A O 1
ATOM 807 N N . ALA A 1 98 ? 9.231 -0.805 -7.866 1.00 97.12 98 ALA A N 1
ATOM 808 C CA . ALA A 1 98 ? 8.620 -1.223 -9.126 1.00 97.12 98 ALA A CA 1
ATOM 809 C C . ALA A 1 98 ? 8.789 -0.164 -10.227 1.00 97.12 98 ALA A C 1
ATOM 811 O O . ALA A 1 98 ? 9.269 -0.485 -11.319 1.00 97.12 98 ALA A O 1
ATOM 812 N N . LYS A 1 99 ? 8.526 1.120 -9.928 1.00 95.69 99 LYS A N 1
ATOM 813 C CA . LYS A 1 99 ? 8.797 2.232 -10.864 1.00 95.69 99 LYS A CA 1
ATOM 814 C C . LYS A 1 99 ? 10.274 2.276 -11.262 1.00 95.69 99 LYS A C 1
ATOM 816 O O . LYS A 1 99 ? 10.599 2.402 -12.444 1.00 95.69 99 LYS A O 1
ATOM 821 N N . GLY A 1 100 ? 11.177 2.118 -10.290 1.00 94.06 100 GLY A N 1
ATOM 822 C CA . GLY A 1 100 ? 12.622 2.092 -10.526 1.00 94.06 100 GLY A CA 1
ATOM 823 C C . GLY A 1 100 ? 13.081 0.916 -11.396 1.00 94.06 100 GLY A C 1
ATOM 824 O O . GLY A 1 100 ? 13.954 1.083 -12.250 1.00 94.06 100 GLY A O 1
ATOM 825 N N . ARG A 1 101 ? 12.497 -0.276 -11.220 1.00 94.56 101 ARG A N 1
ATOM 826 C CA . ARG A 1 101 ? 12.734 -1.438 -12.094 1.00 94.56 101 ARG A CA 1
ATOM 827 C C . ARG A 1 101 ? 12.260 -1.151 -13.519 1.00 94.56 101 ARG A C 1
ATOM 829 O O . ARG A 1 101 ? 13.041 -1.294 -14.457 1.00 94.56 101 ARG A O 1
ATOM 836 N N . ARG A 1 102 ? 11.042 -0.630 -13.680 1.00 91.06 102 ARG A N 1
ATOM 837 C CA . ARG A 1 102 ? 10.469 -0.341 -15.003 1.00 91.06 102 ARG A CA 1
ATOM 838 C C . ARG A 1 102 ? 11.200 0.737 -15.778 1.00 91.06 102 ARG A C 1
ATOM 840 O O . ARG A 1 102 ? 11.370 0.617 -16.992 1.00 91.06 102 ARG A O 1
ATOM 847 N N . LYS A 1 103 ? 11.671 1.772 -15.086 1.00 90.12 103 LYS A N 1
ATOM 848 C CA . LYS A 1 103 ? 12.490 2.812 -15.705 1.00 90.12 103 LYS A CA 1
ATOM 849 C C . LYS A 1 103 ? 13.795 2.233 -16.261 1.00 90.12 103 LYS A C 1
ATOM 851 O O . LYS A 1 103 ? 14.105 2.486 -17.422 1.00 90.12 103 LYS A O 1
ATOM 856 N N . ARG A 1 104 ? 14.488 1.395 -15.480 1.00 91.62 104 ARG A N 1
ATOM 857 C CA . ARG A 1 104 ? 15.727 0.720 -15.907 1.00 91.62 104 ARG A CA 1
ATOM 858 C C . ARG A 1 104 ? 15.505 -0.208 -17.100 1.00 91.62 104 ARG A C 1
ATOM 860 O O . ARG A 1 104 ? 16.247 -0.119 -18.070 1.00 91.62 104 ARG A O 1
ATOM 867 N N . GLU A 1 105 ? 14.452 -1.025 -17.081 1.00 89.88 105 GLU A N 1
ATOM 868 C CA . GLU A 1 105 ? 14.103 -1.889 -18.221 1.00 89.88 105 GLU A CA 1
ATOM 869 C C . GLU A 1 105 ? 13.827 -1.075 -19.494 1.00 89.88 105 GLU A C 1
ATOM 871 O O . GLU A 1 105 ? 14.245 -1.449 -20.589 1.00 89.88 105 GLU A O 1
ATOM 876 N N . ARG A 1 106 ? 13.136 0.065 -19.372 1.00 88.00 106 ARG A N 1
ATOM 877 C CA . ARG A 1 106 ? 12.866 0.952 -20.511 1.00 88.00 106 ARG A CA 1
ATOM 878 C C . ARG A 1 106 ? 14.142 1.602 -21.046 1.00 88.00 106 ARG A C 1
ATOM 880 O O . ARG A 1 106 ? 14.265 1.776 -22.256 1.00 88.00 106 ARG A O 1
ATOM 887 N N . GLU A 1 107 ? 15.056 1.999 -20.167 1.00 90.75 107 GLU A N 1
ATOM 888 C CA . GLU A 1 107 ? 16.353 2.571 -20.544 1.00 90.75 107 GLU A CA 1
ATOM 889 C C . GLU A 1 107 ? 17.236 1.541 -21.253 1.00 90.75 107 GLU A C 1
ATOM 891 O O . GLU A 1 107 ? 17.785 1.860 -22.306 1.00 90.75 107 GLU A O 1
ATOM 896 N N . GLN A 1 108 ? 17.280 0.301 -20.756 1.00 91.38 108 GLN A N 1
ATOM 897 C CA . GLN A 1 108 ? 17.981 -0.813 -21.404 1.00 91.38 108 GLN A CA 1
ATOM 898 C C . GLN A 1 108 ? 17.424 -1.088 -22.803 1.00 91.38 108 GLN A C 1
ATOM 900 O O . GLN A 1 108 ? 18.164 -0.984 -23.773 1.00 91.38 108 GLN A O 1
ATOM 905 N N . ARG A 1 109 ? 16.102 -1.263 -22.953 1.00 87.38 109 ARG A N 1
ATOM 906 C CA . ARG A 1 109 ? 15.486 -1.476 -24.281 1.00 87.38 109 ARG A CA 1
ATOM 907 C C . ARG A 1 109 ? 15.783 -0.345 -25.266 1.00 87.38 109 ARG A C 1
ATOM 909 O O . ARG A 1 109 ? 15.946 -0.582 -26.458 1.00 87.38 109 ARG A O 1
ATOM 916 N N . LYS A 1 110 ? 15.834 0.903 -24.787 1.00 87.94 110 LYS A N 1
ATOM 917 C CA . LYS A 1 110 ? 16.213 2.052 -25.623 1.00 87.94 110 LYS A CA 1
ATOM 918 C C . LYS A 1 110 ? 17.684 2.001 -26.032 1.00 87.94 110 LYS A C 1
ATOM 920 O O . LYS A 1 110 ? 17.991 2.390 -27.156 1.00 87.94 110 LYS A O 1
ATOM 925 N N . ALA A 1 111 ? 18.575 1.594 -25.131 1.00 88.31 111 ALA A N 1
ATOM 926 C CA . ALA A 1 111 ? 19.991 1.424 -25.433 1.00 88.31 111 ALA A CA 1
ATOM 927 C C . ALA A 1 111 ? 20.198 0.304 -26.464 1.00 88.31 111 ALA A C 1
ATOM 929 O O . ALA A 1 111 ? 20.851 0.543 -27.477 1.00 88.31 111 ALA A O 1
ATOM 930 N N . ASP A 1 112 ? 19.546 -0.843 -26.270 1.00 86.69 112 ASP A N 1
ATOM 931 C CA . ASP A 1 112 ? 19.612 -1.993 -27.177 1.00 86.69 112 ASP A CA 1
ATOM 932 C C . ASP A 1 112 ? 19.086 -1.637 -28.572 1.00 86.69 112 ASP A C 1
ATOM 934 O O . ASP A 1 112 ? 19.742 -1.901 -29.576 1.00 86.69 112 ASP A O 1
ATOM 938 N N . TYR A 1 113 ? 17.945 -0.941 -28.646 1.00 86.25 113 TYR A N 1
ATOM 939 C CA . TYR A 1 113 ? 17.395 -0.464 -29.917 1.00 86.25 113 TYR A CA 1
ATOM 940 C C . TYR A 1 113 ? 18.352 0.489 -30.647 1.00 86.25 113 TYR A C 1
ATOM 942 O O . TYR A 1 113 ? 18.531 0.391 -31.859 1.00 86.25 113 TYR A O 1
ATOM 950 N N . LYS A 1 114 ? 18.992 1.417 -29.923 1.00 85.00 114 LYS A N 1
ATOM 951 C CA . LYS A 1 114 ? 19.985 2.324 -30.518 1.00 85.00 114 LYS A CA 1
ATOM 952 C C . LYS A 1 114 ? 21.205 1.564 -31.041 1.00 85.00 114 LYS A C 1
ATOM 954 O O . LYS A 1 114 ? 21.704 1.917 -32.106 1.00 85.00 114 LYS A O 1
ATOM 959 N N . ALA A 1 115 ? 21.670 0.554 -30.308 1.00 83.62 115 ALA A N 1
ATOM 960 C CA . ALA A 1 115 ? 22.791 -0.282 -30.720 1.00 83.62 115 ALA A CA 1
ATOM 961 C C . ALA A 1 115 ? 22.461 -1.096 -31.984 1.00 83.62 115 ALA A C 1
ATOM 963 O O . ALA A 1 115 ? 23.256 -1.093 -32.921 1.00 83.62 115 ALA A O 1
ATOM 964 N N . ASP A 1 116 ? 21.274 -1.707 -32.054 1.00 84.44 116 ASP A N 1
ATOM 965 C CA . ASP A 1 116 ? 20.797 -2.446 -33.234 1.00 84.44 116 ASP A CA 1
ATOM 966 C C . ASP A 1 116 ? 20.707 -1.544 -34.476 1.00 84.44 116 ASP A C 1
ATOM 968 O O . ASP A 1 116 ? 21.257 -1.867 -35.528 1.00 84.44 116 ASP A O 1
ATOM 972 N N . VAL A 1 117 ? 20.101 -0.356 -34.354 1.00 83.69 117 VAL A N 1
ATOM 973 C CA . VAL A 1 117 ? 20.032 0.605 -35.470 1.00 83.69 117 VAL A CA 1
ATOM 974 C C . VAL A 1 117 ? 21.428 1.041 -35.925 1.00 83.69 117 VAL A C 1
ATOM 976 O O . VAL A 1 117 ? 21.684 1.100 -37.127 1.00 83.69 117 VAL A O 1
ATOM 979 N N . ALA A 1 118 ? 22.340 1.325 -34.991 1.00 78.00 118 ALA A N 1
ATOM 980 C CA . ALA A 1 118 ? 23.710 1.709 -35.324 1.00 78.00 118 ALA A CA 1
ATOM 981 C C . ALA A 1 118 ? 24.466 0.585 -36.054 1.00 78.00 118 ALA A C 1
ATOM 983 O O . ALA A 1 118 ? 25.130 0.858 -37.054 1.00 78.00 118 ALA A O 1
ATOM 984 N N . GLY A 1 119 ? 24.318 -0.667 -35.604 1.00 72.00 119 GLY A N 1
ATOM 985 C CA . GLY A 1 119 ? 24.884 -1.842 -36.271 1.00 72.00 119 GLY A CA 1
ATOM 986 C C . GLY A 1 119 ? 24.374 -1.997 -37.704 1.00 72.00 119 GLY A C 1
ATOM 987 O O . GLY A 1 119 ? 25.173 -2.086 -38.632 1.00 72.00 119 GLY A O 1
ATOM 988 N N . ARG A 1 120 ? 23.053 -1.894 -37.915 1.00 73.69 120 ARG A N 1
ATOM 989 C CA . ARG A 1 120 ? 22.449 -1.973 -39.261 1.00 73.69 120 ARG A CA 1
ATOM 990 C C . ARG A 1 120 ? 22.957 -0.888 -40.212 1.00 73.69 120 ARG A C 1
ATOM 992 O O . ARG A 1 120 ? 23.147 -1.155 -41.395 1.00 73.69 120 ARG A O 1
ATOM 999 N N . VAL A 1 121 ? 23.164 0.336 -39.721 1.00 70.06 121 VAL A N 1
ATOM 1000 C CA . VAL A 1 121 ? 23.714 1.433 -40.538 1.00 70.06 121 VAL A CA 1
ATOM 1001 C C . VAL A 1 121 ? 25.181 1.177 -40.885 1.00 70.06 121 VAL A C 1
ATOM 1003 O O . VAL A 1 121 ? 25.572 1.384 -42.033 1.00 70.06 121 VAL A O 1
ATOM 1006 N N . ALA A 1 122 ? 25.986 0.703 -39.931 1.00 66.50 122 ALA A N 1
ATOM 1007 C CA . ALA A 1 122 ? 27.382 0.356 -40.183 1.00 66.50 122 ALA A CA 1
ATOM 1008 C C . ALA A 1 122 ? 27.508 -0.760 -41.235 1.00 66.50 122 ALA A C 1
ATOM 1010 O O . ALA A 1 122 ? 28.265 -0.600 -42.193 1.00 66.50 122 ALA A O 1
ATOM 1011 N N . ASP A 1 123 ? 26.703 -1.820 -41.119 1.00 64.69 123 ASP A N 1
ATOM 1012 C CA . ASP A 1 123 ? 26.666 -2.932 -42.078 1.00 64.69 123 ASP A CA 1
ATOM 1013 C C . ASP A 1 123 ? 26.184 -2.501 -43.472 1.00 64.69 123 ASP A C 1
ATOM 1015 O O . ASP A 1 123 ? 26.647 -3.015 -44.492 1.00 64.69 123 ASP A O 1
ATOM 1019 N N . ALA A 1 124 ? 25.262 -1.539 -43.552 1.00 61.59 124 ALA A N 1
ATOM 1020 C CA . ALA A 1 124 ? 24.823 -0.989 -44.832 1.00 61.59 124 ALA A CA 1
ATOM 1021 C C . ALA A 1 124 ? 25.941 -0.191 -45.525 1.00 61.59 124 ALA A C 1
ATOM 1023 O O . ALA A 1 124 ? 26.137 -0.331 -46.731 1.00 61.59 124 ALA A O 1
ATOM 1024 N N . ILE A 1 125 ? 26.705 0.617 -44.782 1.00 61.81 125 ILE A N 1
ATOM 1025 C CA . ILE A 1 125 ? 27.814 1.405 -45.345 1.00 61.81 125 ILE A CA 1
ATOM 1026 C C . ILE A 1 125 ? 28.955 0.488 -45.809 1.00 61.81 125 ILE A C 1
ATOM 1028 O O . ILE A 1 125 ? 29.496 0.684 -46.901 1.00 61.81 125 ILE A O 1
ATOM 1032 N N . THR A 1 126 ? 29.310 -0.529 -45.020 1.00 60.91 126 THR A N 1
ATOM 1033 C CA . THR A 1 126 ? 30.383 -1.471 -45.379 1.00 60.91 126 THR A CA 1
ATOM 1034 C C . THR A 1 126 ? 30.012 -2.331 -46.587 1.00 60.91 126 THR A C 1
ATOM 1036 O O . THR A 1 126 ? 30.838 -2.473 -47.486 1.00 60.91 126 THR A O 1
ATOM 1039 N N . ASN A 1 127 ? 28.768 -2.814 -46.689 1.00 54.59 127 ASN A N 1
ATOM 1040 C CA . ASN A 1 127 ? 28.316 -3.585 -47.854 1.00 54.59 127 ASN A CA 1
ATOM 1041 C C . ASN A 1 127 ? 28.211 -2.742 -49.137 1.00 54.59 127 ASN A C 1
ATOM 1043 O O . ASN A 1 127 ? 28.535 -3.238 -50.214 1.00 54.59 127 ASN A O 1
ATOM 1047 N N . VAL A 1 128 ? 27.828 -1.462 -49.049 1.00 53.91 128 VAL A N 1
ATOM 1048 C CA . VAL A 1 128 ? 27.830 -0.549 -50.213 1.00 53.91 128 VAL A CA 1
ATOM 1049 C C . VAL A 1 128 ? 29.258 -0.238 -50.691 1.00 53.91 128 VAL A C 1
ATOM 1051 O O . VAL A 1 128 ? 29.484 -0.057 -51.889 1.00 53.91 128 VAL A O 1
ATOM 1054 N N . SER A 1 129 ? 30.242 -0.231 -49.785 1.00 49.59 129 SER A N 1
ATOM 1055 C CA . SER A 1 129 ? 31.632 0.133 -50.103 1.00 49.59 129 SER A CA 1
ATOM 1056 C C . SER A 1 129 ? 32.436 -0.959 -50.827 1.00 49.59 129 SER A C 1
ATOM 1058 O O . SER A 1 129 ? 33.516 -0.662 -51.331 1.00 49.59 129 SER A O 1
ATOM 1060 N N . ILE A 1 130 ? 31.943 -2.202 -50.917 1.00 49.28 130 ILE A N 1
ATOM 1061 C CA . ILE A 1 130 ? 32.684 -3.334 -51.518 1.00 49.28 130 ILE A CA 1
ATOM 1062 C C . ILE A 1 130 ? 32.348 -3.532 -53.014 1.00 49.28 130 ILE A C 1
ATOM 1064 O O . ILE A 1 130 ? 33.090 -4.187 -53.737 1.00 49.28 130 ILE A O 1
ATOM 1068 N N . SER A 1 131 ? 31.287 -2.905 -53.532 1.00 48.44 131 SER A N 1
ATOM 1069 C CA . SER A 1 131 ? 30.803 -3.101 -54.915 1.00 48.44 131 SER A CA 1
ATOM 1070 C C . SER A 1 131 ? 31.425 -2.200 -56.000 1.00 48.44 131 SER A C 1
ATOM 1072 O O . SER A 1 131 ? 30.996 -2.257 -57.151 1.00 48.44 131 SER A O 1
ATOM 1074 N N . PHE A 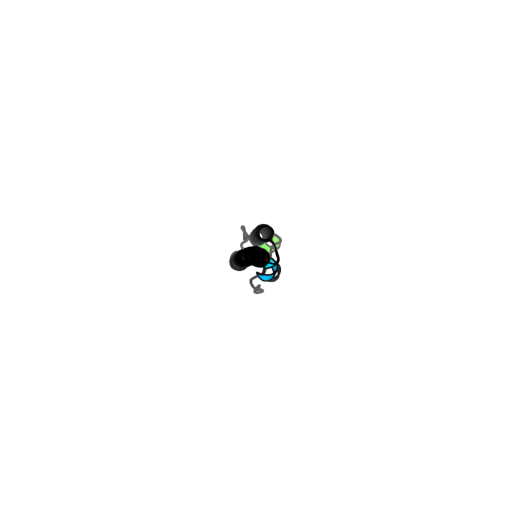1 132 ? 32.439 -1.386 -55.693 1.00 46.53 132 PHE A N 1
ATOM 1075 C CA . PHE A 1 132 ? 33.149 -0.595 -56.709 1.00 46.53 132 PHE A CA 1
ATOM 1076 C C . PHE A 1 132 ? 34.399 -1.333 -57.212 1.00 46.53 132 PHE A C 1
ATOM 1078 O O . PHE A 1 132 ? 35.525 -1.003 -56.842 1.00 46.53 132 PHE A O 1
ATOM 1085 N N . GLU A 1 133 ? 34.219 -2.324 -58.090 1.00 53.00 133 GLU A N 1
ATOM 1086 C CA . GLU A 1 133 ? 35.318 -2.788 -58.944 1.00 53.00 133 GLU A CA 1
ATOM 1087 C C . GLU A 1 133 ? 35.624 -1.705 -59.989 1.00 53.00 133 GLU A C 1
ATOM 1089 O O . GLU A 1 133 ? 34.884 -1.499 -60.952 1.00 53.00 133 GLU A O 1
ATOM 1094 N N . LEU A 1 134 ? 36.721 -0.973 -59.783 1.00 55.22 134 LEU A N 1
ATOM 1095 C CA . LEU A 1 134 ? 37.251 -0.031 -60.769 1.00 55.22 134 LEU A CA 1
ATOM 1096 C C . LEU A 1 134 ? 37.734 -0.808 -62.010 1.00 55.22 134 LEU A C 1
ATOM 1098 O O . LEU A 1 134 ? 38.576 -1.703 -61.873 1.00 55.22 134 LEU A O 1
ATOM 1102 N N . PRO A 1 135 ? 37.253 -0.480 -63.225 1.00 46.75 135 PRO A N 1
ATOM 1103 C CA . PRO A 1 135 ? 37.700 -1.152 -64.434 1.00 46.75 135 PRO A CA 1
ATOM 1104 C C . PRO A 1 135 ? 39.190 -0.877 -64.656 1.00 46.75 135 PRO A C 1
ATOM 1106 O O . PRO A 1 135 ? 39.645 0.267 -64.627 1.00 46.75 135 PRO A O 1
ATOM 1109 N N . LYS A 1 136 ? 39.961 -1.948 -64.872 1.00 52.88 136 LYS A N 1
ATOM 1110 C CA . LYS A 1 136 ? 41.398 -1.863 -65.151 1.00 52.88 136 LYS A CA 1
ATOM 1111 C C . LYS A 1 136 ? 41.612 -1.111 -66.466 1.00 52.88 136 LYS A C 1
ATOM 1113 O O . LYS A 1 136 ? 41.165 -1.567 -67.517 1.00 52.88 136 LYS A O 1
ATOM 1118 N N . LEU A 1 137 ? 42.297 0.027 -66.392 1.00 48.66 137 LEU A N 1
ATOM 1119 C CA . LEU A 1 137 ? 42.739 0.784 -67.561 1.00 48.66 137 LEU A CA 1
ATOM 1120 C C . LEU A 1 137 ? 43.766 -0.058 -68.339 1.00 48.66 137 LEU A C 1
ATOM 1122 O O . LEU A 1 137 ? 44.736 -0.541 -67.751 1.00 48.66 137 LEU A O 1
ATOM 1126 N N . LYS A 1 138 ? 43.485 -0.282 -69.627 1.00 49.53 138 LYS A N 1
ATOM 1127 C CA . LYS A 1 138 ? 44.385 -0.905 -70.609 1.00 49.53 138 LYS A CA 1
ATOM 1128 C C . LYS A 1 138 ? 45.381 0.109 -71.149 1.00 49.53 138 LYS A C 1
ATOM 1130 O O . LYS A 1 138 ? 44.967 1.275 -71.328 1.00 49.53 138 LYS A O 1
#

Radius of gyration: 29.19 Å; chains: 1; bounding box: 67×21×100 Å

pLDDT: mean 86.79, std 15.29, range [41.44, 98.5]

Foldseek 3Di:
DPDADPPHPVLVVVLVVLCVCLALVNLLVDDLVVLVVVLVVLVVVLVVVLVLLQCPPPAFLVSCVVVVHHSDGSVRSVVNNVVSVVSNVVSVVSSVSSSVSNVVVVVVVVVVVVVVVVVVVVVVVVVVVVPDPDDDDD

Sequence (138 aa):
MTQTDLPPDRVEKKFEMWEETYSVDNLAEMTVDNIESAELQFLNEVRRLKTEYRPGRLVTPEMAKIHGKEPLTQAEFREVRRLIGDKSDQIQMNFTRAKGRRKREREQRKADYKADVAGRVADAITNVSISFELPKLK